Protein AF-A0ABD5ZED2-F1 (afdb_monomer_lite)

pLDDT: mean 92.8, std 7.46, range [56.94, 98.69]

Foldseek 3Di:
DPPVVVVVVVVVVVVVVVVVVVVVFVVQFVVQQVVVQVVVCVQQVPDPLFPDKHQDDDPDDWDKGFPDDDPFKTKMWIWTKMWTDSVVDTDIDIWIWIWIDGPVDIDTPDTDDDHPD

Sequence (117 aa):
MPRRSRLSVLLVALVVLAGVVYLTNGVATQRAIEHEEAYLNSQLSNATCLTSYGTTETTSRTRASVVGYGLTSRTVRVQHAYWFSTGELDADGSSEATYEVTIDSVRRVGGDSVTPC

Organism: NCBI:txid1748331

Radius of gyration: 19.84 Å; chains: 1; bounding box: 50×24×63 Å

Structure (mmCIF, N/CA/C/O backbone):
data_AF-A0ABD5ZED2-F1
#
_entry.id   AF-A0ABD5ZED2-F1
#
loop_
_atom_site.group_PDB
_atom_site.id
_atom_site.type_symbol
_atom_site.label_atom_id
_atom_site.label_alt_id
_atom_site.label_comp_id
_atom_site.label_asym_id
_atom_site.label_entity_id
_atom_site.label_seq_id
_atom_site.pdbx_PDB_ins_code
_atom_site.Cartn_x
_atom_site.Cartn_y
_atom_site.Cartn_z
_atom_site.occupancy
_atom_site.B_iso_or_equiv
_atom_site.auth_seq_id
_atom_site.auth_comp_id
_atom_site.auth_asym_id
_atom_site.auth_atom_id
_atom_site.pdbx_PDB_model_num
ATOM 1 N N . MET A 1 1 ? 31.740 9.320 -39.119 1.00 56.94 1 MET A N 1
ATOM 2 C CA . MET A 1 1 ? 31.266 10.153 -37.986 1.00 56.94 1 MET A CA 1
ATOM 3 C C . MET A 1 1 ? 32.455 10.564 -37.135 1.00 56.94 1 MET A C 1
ATOM 5 O O . MET A 1 1 ? 33.175 9.672 -36.691 1.00 56.94 1 MET A O 1
ATOM 9 N N . PRO A 1 2 ? 32.688 11.869 -36.918 1.00 68.81 2 PRO A N 1
ATOM 10 C CA . PRO A 1 2 ? 33.796 12.324 -36.091 1.00 68.81 2 PRO A CA 1
ATOM 11 C C . PRO A 1 2 ? 33.605 11.823 -34.654 1.00 68.81 2 PRO A C 1
ATOM 13 O O . PRO A 1 2 ? 32.496 11.829 -34.119 1.00 68.81 2 PRO A O 1
ATOM 16 N N . ARG A 1 3 ? 34.696 11.370 -34.031 1.00 64.19 3 ARG A N 1
ATOM 17 C CA . ARG A 1 3 ? 34.740 10.750 -32.690 1.00 64.19 3 ARG A CA 1
ATOM 18 C C . ARG A 1 3 ? 34.028 11.588 -31.613 1.00 64.19 3 ARG A C 1
ATOM 20 O O . ARG A 1 3 ? 33.457 11.031 -30.684 1.00 64.19 3 ARG A O 1
ATOM 27 N N . ARG A 1 4 ? 33.994 12.913 -31.800 1.00 66.94 4 ARG A N 1
ATOM 28 C CA . ARG A 1 4 ? 33.297 13.891 -30.950 1.00 66.94 4 ARG A CA 1
ATOM 29 C C . ARG A 1 4 ? 31.765 13.800 -31.047 1.00 66.94 4 ARG A C 1
ATOM 31 O O . ARG A 1 4 ? 31.115 13.786 -30.013 1.00 66.94 4 ARG A O 1
ATOM 38 N N . SER A 1 5 ? 31.190 13.619 -32.242 1.00 68.94 5 SER A N 1
ATOM 39 C CA . SER A 1 5 ? 29.730 13.457 -32.401 1.00 68.94 5 SER A CA 1
ATOM 40 C C . SER A 1 5 ? 29.205 12.160 -31.787 1.00 68.94 5 SER A C 1
ATOM 42 O O . SER A 1 5 ? 28.105 12.145 -31.251 1.00 68.94 5 SER A O 1
ATOM 44 N N . ARG A 1 6 ? 29.984 11.070 -31.832 1.00 76.62 6 ARG A N 1
ATOM 45 C CA . ARG A 1 6 ? 29.583 9.790 -31.218 1.00 76.62 6 ARG A CA 1
ATOM 46 C C . ARG A 1 6 ? 29.525 9.883 -29.691 1.00 76.62 6 ARG A C 1
ATOM 48 O O . ARG A 1 6 ? 28.608 9.341 -29.088 1.00 76.62 6 ARG A O 1
ATOM 55 N N . LEU A 1 7 ? 30.475 10.603 -29.093 1.00 75.88 7 LEU A N 1
ATOM 56 C CA . LEU A 1 7 ? 30.536 10.846 -27.650 1.00 75.88 7 LEU A CA 1
ATOM 57 C C . LEU A 1 7 ? 29.357 11.695 -27.163 1.00 75.88 7 LEU A C 1
ATOM 59 O O . LEU A 1 7 ? 28.728 11.333 -26.176 1.00 75.88 7 LEU A O 1
ATOM 63 N N . SER A 1 8 ? 29.006 12.766 -27.882 1.00 81.88 8 SER A N 1
ATOM 64 C CA . SER A 1 8 ? 27.855 13.608 -27.530 1.00 81.88 8 SER A CA 1
ATOM 65 C C . SER A 1 8 ? 26.527 12.849 -27.587 1.00 81.88 8 SER A C 1
ATOM 67 O O . SER A 1 8 ? 25.721 12.972 -26.672 1.00 81.88 8 SER A O 1
ATOM 69 N N . VAL A 1 9 ? 26.310 12.023 -28.617 1.00 85.56 9 VAL A N 1
ATOM 70 C CA . VAL A 1 9 ? 25.076 11.225 -28.746 1.00 85.56 9 VAL A CA 1
ATOM 71 C C . VAL A 1 9 ? 24.961 10.184 -27.629 1.00 85.56 9 VAL A C 1
ATOM 73 O O . VAL A 1 9 ? 23.892 10.035 -27.045 1.00 85.56 9 VAL A O 1
ATOM 76 N N . LEU A 1 10 ? 26.060 9.503 -27.287 1.00 90.00 10 LEU A N 1
ATOM 77 C CA . LEU A 1 10 ? 26.095 8.547 -26.173 1.00 90.00 10 LEU A CA 1
ATOM 78 C C . LEU A 1 10 ? 25.758 9.203 -24.831 1.00 90.00 10 LEU A C 1
ATOM 80 O O . LEU A 1 10 ? 25.006 8.639 -24.042 1.00 90.00 10 LEU A O 1
ATOM 84 N N . LEU A 1 11 ? 26.293 10.397 -24.581 1.00 89.31 11 LEU A N 1
ATOM 85 C CA . LEU A 1 11 ? 26.081 11.113 -23.325 1.00 89.31 11 LEU A CA 1
ATOM 86 C C . LEU A 1 11 ? 24.623 11.572 -23.186 1.00 89.31 11 LEU A C 1
ATOM 88 O O . LEU A 1 11 ? 24.019 11.379 -22.135 1.00 89.31 11 LEU A O 1
ATOM 92 N N . VAL A 1 12 ? 24.027 12.080 -24.269 1.00 91.62 12 VAL A N 1
ATOM 93 C CA . VAL A 1 12 ? 22.593 12.409 -24.307 1.00 91.62 12 VAL A CA 1
ATOM 94 C C . VAL A 1 12 ? 21.739 11.161 -24.076 1.00 91.62 12 VAL A C 1
ATOM 96 O O . VAL A 1 12 ? 20.830 11.196 -23.251 1.00 91.62 12 VAL A O 1
ATOM 99 N N . ALA A 1 13 ? 22.051 10.045 -24.740 1.00 91.31 13 ALA A N 1
ATOM 100 C CA . ALA A 1 13 ? 21.317 8.794 -2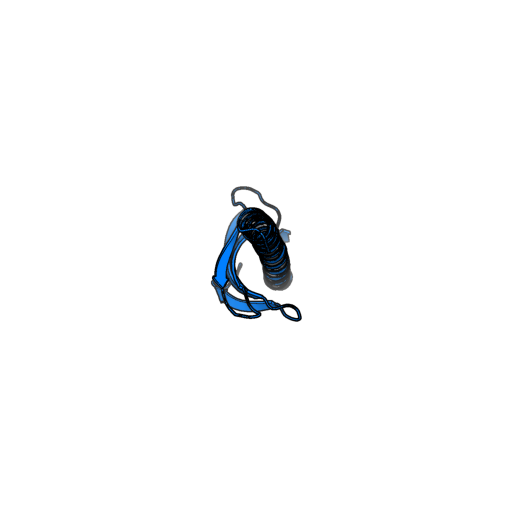4.554 1.00 91.31 13 ALA A CA 1
ATOM 101 C C . ALA A 1 13 ? 21.369 8.300 -23.096 1.00 91.31 13 ALA A C 1
ATOM 103 O O . ALA A 1 13 ? 20.345 7.889 -22.556 1.00 91.31 13 ALA A O 1
ATOM 104 N N . LEU A 1 14 ? 22.527 8.393 -22.434 1.00 92.75 14 LEU A N 1
ATOM 105 C CA . LEU A 1 14 ? 22.673 8.023 -21.022 1.00 92.75 14 LEU A CA 1
ATOM 106 C C . LEU A 1 14 ? 21.833 8.905 -20.092 1.00 92.75 14 LEU A C 1
ATOM 108 O O . LEU A 1 14 ? 21.183 8.382 -19.190 1.00 92.75 14 LEU A O 1
ATOM 112 N N . VAL A 1 15 ? 21.806 10.220 -20.324 1.00 93.56 15 VAL A N 1
ATOM 113 C CA . VAL A 1 15 ? 20.987 11.149 -19.527 1.00 93.56 15 VAL A CA 1
ATOM 114 C C . VAL A 1 15 ? 19.499 10.849 -19.700 1.00 93.56 15 VAL A C 1
ATOM 116 O O . VAL A 1 15 ? 18.766 10.797 -18.713 1.00 93.56 15 VAL A O 1
ATOM 119 N N . VAL A 1 16 ? 19.055 10.590 -20.933 1.00 93.00 16 VAL A N 1
ATOM 120 C CA . VAL A 1 16 ? 17.661 10.219 -21.211 1.00 93.00 16 VAL A CA 1
ATOM 121 C C . VAL A 1 16 ? 17.296 8.917 -20.497 1.00 93.00 16 VAL A C 1
ATOM 123 O O . VAL A 1 16 ? 16.279 8.865 -19.812 1.00 93.00 16 VAL A O 1
ATOM 126 N N . LEU A 1 17 ? 18.139 7.885 -20.591 1.00 90.25 17 LEU A N 1
ATOM 127 C CA . LEU A 1 17 ? 17.899 6.604 -19.920 1.00 90.25 17 LEU A CA 1
ATOM 128 C C . LEU A 1 17 ? 17.841 6.754 -18.395 1.00 90.25 17 LEU A C 1
ATOM 130 O O . LEU A 1 17 ? 16.932 6.214 -17.768 1.00 90.25 17 LEU A O 1
ATOM 134 N N . ALA A 1 18 ? 18.756 7.520 -17.800 1.00 89.75 18 ALA A N 1
ATOM 135 C CA . ALA A 1 18 ? 18.736 7.802 -16.366 1.00 89.75 18 ALA A CA 1
ATOM 136 C C . ALA A 1 18 ? 17.448 8.531 -15.943 1.00 89.75 18 ALA A C 1
ATOM 138 O O . ALA A 1 18 ? 16.840 8.168 -14.936 1.00 89.75 18 ALA A O 1
ATOM 139 N N . GLY A 1 19 ? 16.991 9.501 -16.741 1.00 90.62 19 GLY A N 1
ATOM 140 C CA . GLY A 1 19 ? 15.722 10.192 -16.518 1.00 90.62 19 GLY A CA 1
ATOM 141 C C . GLY A 1 19 ? 14.517 9.249 -16.571 1.00 90.62 19 GLY A C 1
ATOM 142 O O . GLY A 1 19 ? 13.669 9.284 -15.682 1.00 90.62 19 GLY A O 1
ATOM 143 N N . VAL A 1 20 ? 14.465 8.349 -17.557 1.00 88.62 20 VAL A N 1
ATOM 144 C CA . VAL A 1 20 ? 13.396 7.339 -17.669 1.00 88.62 20 VAL A CA 1
ATOM 145 C C . VAL A 1 20 ? 13.388 6.403 -16.458 1.00 88.62 20 VAL A C 1
ATOM 147 O O . VAL A 1 20 ? 12.326 6.121 -15.902 1.00 88.62 20 VAL A O 1
ATOM 150 N N . VAL A 1 21 ? 14.556 5.945 -16.000 1.00 88.56 21 VAL A N 1
ATOM 151 C CA . VAL A 1 21 ? 14.653 5.097 -14.800 1.00 88.56 21 VAL A CA 1
ATOM 152 C C . VAL A 1 21 ? 14.166 5.845 -13.558 1.00 88.56 21 VAL A C 1
ATOM 154 O O . VAL A 1 21 ? 13.376 5.298 -12.793 1.00 88.56 21 VAL A O 1
ATOM 157 N N . T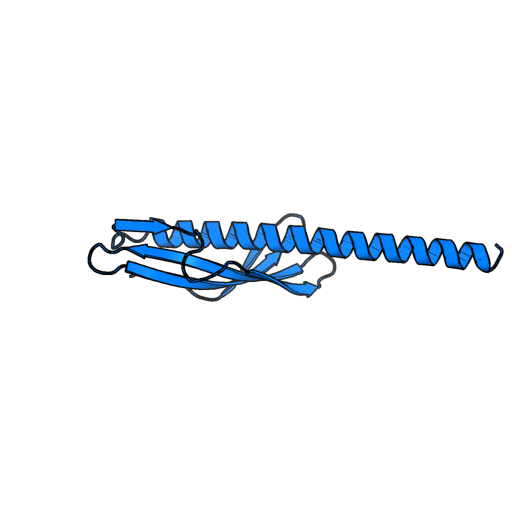YR A 1 22 ? 14.575 7.102 -13.377 1.00 90.00 22 TYR A N 1
ATOM 158 C CA . TYR A 1 22 ? 14.138 7.915 -12.243 1.00 90.00 22 TYR A CA 1
ATOM 159 C C . TYR A 1 22 ? 12.612 8.094 -12.216 1.00 90.00 22 TYR A C 1
ATOM 161 O O . TYR A 1 22 ? 11.975 7.841 -11.194 1.00 90.00 22 TYR A O 1
ATOM 169 N N . LEU A 1 23 ? 12.016 8.450 -13.358 1.00 90.44 23 LEU A N 1
ATOM 170 C CA . LEU A 1 23 ? 10.568 8.632 -13.484 1.00 90.44 23 LEU A CA 1
ATOM 171 C C . LEU A 1 23 ? 9.800 7.329 -13.240 1.00 90.44 23 LEU A C 1
ATOM 173 O O . LEU A 1 23 ? 8.836 7.312 -12.478 1.00 90.44 23 LEU A O 1
ATOM 177 N N . THR A 1 24 ? 10.236 6.225 -13.850 1.00 91.25 24 THR A N 1
ATOM 178 C CA . THR A 1 24 ? 9.565 4.924 -13.687 1.00 91.25 24 THR A CA 1
ATOM 179 C C . THR A 1 24 ? 9.648 4.407 -12.254 1.00 91.25 24 THR A C 1
ATOM 181 O O . THR A 1 24 ? 8.680 3.828 -11.765 1.00 91.25 24 THR A O 1
ATOM 184 N N . ASN A 1 25 ? 10.752 4.667 -11.549 1.00 94.62 25 ASN A N 1
ATOM 185 C CA . ASN A 1 25 ? 10.867 4.356 -10.128 1.00 94.62 25 ASN A CA 1
ATOM 186 C C . ASN A 1 25 ? 9.885 5.180 -9.285 1.00 94.62 25 ASN A C 1
ATOM 188 O O . ASN A 1 25 ? 9.210 4.601 -8.441 1.00 94.62 25 ASN A O 1
ATOM 192 N N . GLY A 1 26 ? 9.760 6.486 -9.547 1.00 95.44 26 GLY A N 1
ATOM 193 C CA . GLY A 1 26 ? 8.806 7.356 -8.852 1.00 95.44 26 GLY A CA 1
ATOM 194 C C . GLY A 1 26 ? 7.351 6.911 -9.031 1.00 95.44 26 GLY A C 1
ATOM 195 O O . GLY A 1 26 ? 6.601 6.806 -8.060 1.00 95.44 26 GLY A O 1
ATOM 196 N N . VAL A 1 27 ? 6.967 6.562 -10.264 1.00 95.38 27 VAL A N 1
ATOM 197 C CA . VAL A 1 27 ? 5.629 6.021 -10.562 1.00 95.38 27 VAL A CA 1
ATOM 198 C C . VAL A 1 27 ? 5.405 4.687 -9.850 1.00 95.38 27 VAL A C 1
ATOM 200 O O . VAL A 1 27 ? 4.343 4.474 -9.271 1.00 95.38 27 VAL A O 1
ATOM 203 N N . ALA A 1 28 ? 6.399 3.793 -9.853 1.00 97.12 28 ALA A N 1
ATOM 204 C CA . ALA A 1 28 ? 6.281 2.511 -9.169 1.00 97.12 28 ALA A CA 1
ATOM 205 C C . ALA A 1 28 ? 6.115 2.682 -7.652 1.00 97.12 28 ALA A C 1
ATOM 207 O O . ALA A 1 28 ? 5.264 2.023 -7.057 1.00 97.12 28 ALA A 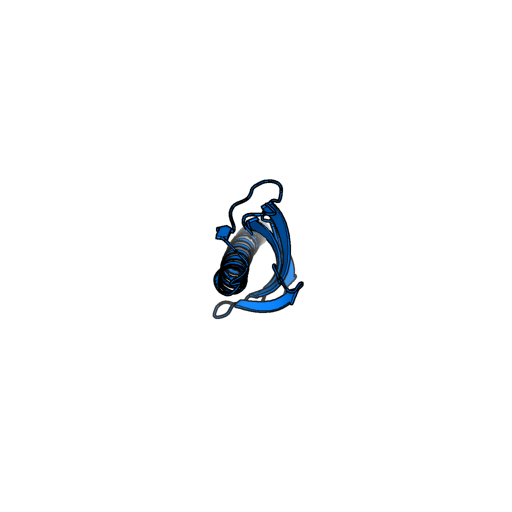O 1
ATOM 208 N N . THR A 1 29 ? 6.884 3.583 -7.031 1.00 98.19 29 THR A N 1
ATOM 209 C CA . THR A 1 29 ? 6.756 3.871 -5.597 1.00 98.19 29 THR A CA 1
ATOM 210 C C . THR A 1 29 ? 5.402 4.463 -5.244 1.00 98.19 29 THR A C 1
ATOM 212 O O . THR A 1 29 ? 4.796 4.015 -4.278 1.00 98.19 29 THR A O 1
ATOM 215 N N . GLN A 1 30 ? 4.899 5.402 -6.050 1.00 97.75 30 GLN A N 1
ATOM 216 C CA . GLN A 1 30 ? 3.600 6.030 -5.820 1.00 97.75 30 GLN A CA 1
ATOM 217 C C . GLN A 1 30 ? 2.467 5.002 -5.888 1.00 97.75 30 GLN A C 1
ATOM 219 O O . GLN A 1 30 ? 1.675 4.886 -4.959 1.00 97.75 30 GLN A O 1
ATOM 224 N N . ARG A 1 31 ? 2.448 4.180 -6.944 1.00 98.06 31 ARG A N 1
ATOM 225 C CA . ARG A 1 31 ? 1.443 3.121 -7.102 1.00 98.06 31 ARG A CA 1
ATOM 226 C C . ARG A 1 31 ? 1.495 2.095 -5.970 1.00 98.06 31 ARG A C 1
ATOM 228 O O . ARG A 1 31 ? 0.459 1.605 -5.541 1.00 98.06 31 ARG A O 1
ATOM 235 N N . ALA A 1 32 ? 2.687 1.748 -5.486 1.00 98.44 32 ALA A N 1
ATOM 236 C CA . ALA A 1 32 ? 2.820 0.829 -4.359 1.00 98.44 32 ALA A CA 1
ATOM 237 C C . ALA A 1 32 ? 2.284 1.438 -3.049 1.00 98.44 32 ALA A C 1
ATOM 239 O O . ALA A 1 32 ? 1.632 0.728 -2.289 1.00 98.44 32 ALA A O 1
ATOM 240 N N . ILE A 1 33 ? 2.518 2.735 -2.805 1.00 98.44 33 ILE A N 1
ATOM 241 C CA . ILE A 1 33 ? 1.966 3.463 -1.649 1.00 98.44 33 ILE A CA 1
ATOM 242 C C . ILE A 1 33 ? 0.437 3.462 -1.696 1.00 98.44 33 ILE A C 1
ATOM 244 O O . ILE A 1 33 ? -0.188 3.048 -0.728 1.00 98.44 33 ILE A O 1
ATOM 248 N N . GLU A 1 34 ? -0.155 3.839 -2.832 1.00 98.19 34 GLU A N 1
ATOM 249 C CA . GLU A 1 34 ? -1.615 3.869 -3.014 1.00 98.19 34 GLU A CA 1
ATOM 250 C C . GLU A 1 34 ? -2.256 2.494 -2.771 1.00 98.19 34 GLU A C 1
ATOM 252 O O . GLU A 1 34 ? -3.327 2.387 -2.173 1.00 98.19 34 GLU A O 1
ATOM 257 N N . HIS A 1 35 ? -1.589 1.419 -3.199 1.00 98.25 35 HIS A N 1
ATOM 258 C CA . HIS A 1 35 ? -2.067 0.060 -2.957 1.00 98.25 35 HIS A CA 1
ATOM 259 C C . HIS A 1 35 ? -1.946 -0.377 -1.490 1.00 98.25 35 HIS A C 1
ATOM 261 O O . HIS A 1 35 ? -2.852 -1.055 -1.004 1.00 98.25 35 HIS A O 1
ATOM 267 N N . GLU A 1 36 ? -0.878 0.001 -0.780 1.00 98.38 36 GLU A N 1
ATOM 268 C CA . GLU A 1 36 ? -0.779 -0.276 0.661 1.00 98.38 36 GLU A CA 1
ATOM 269 C C . GLU A 1 36 ? -1.806 0.538 1.449 1.00 98.38 36 GLU A C 1
ATOM 271 O O . GLU A 1 36 ? -2.460 -0.002 2.337 1.00 98.38 36 GLU A O 1
ATOM 276 N N . GLU A 1 37 ? -2.037 1.797 1.078 1.00 98.12 37 GLU A N 1
ATOM 277 C CA . GLU A 1 37 ? -3.084 2.620 1.677 1.00 98.12 37 GLU A CA 1
ATOM 278 C C . GLU A 1 37 ? -4.477 2.004 1.474 1.00 98.12 37 GLU A C 1
ATOM 280 O O . GLU A 1 37 ? -5.276 1.934 2.410 1.00 98.12 37 GLU A O 1
ATOM 285 N N . ALA A 1 38 ? -4.777 1.503 0.271 1.00 97.81 38 ALA A N 1
ATOM 286 C CA . ALA A 1 38 ? -6.032 0.806 -0.002 1.00 97.81 38 ALA A CA 1
ATOM 287 C C . ALA A 1 38 ? -6.168 -0.490 0.818 1.00 97.81 38 ALA A C 1
ATOM 289 O O . ALA A 1 38 ? -7.248 -0.784 1.336 1.00 97.81 38 ALA A O 1
ATOM 290 N N . TYR A 1 39 ? -5.079 -1.251 0.972 1.00 97.12 39 TYR A N 1
ATOM 291 C CA . TYR A 1 39 ? -5.043 -2.436 1.830 1.00 97.12 39 TYR A CA 1
ATOM 292 C C . TYR A 1 39 ? -5.334 -2.077 3.293 1.00 97.12 39 TYR A C 1
ATOM 294 O O . TYR A 1 39 ? -6.221 -2.683 3.895 1.00 97.12 39 TYR A O 1
ATOM 302 N N . LEU A 1 40 ? -4.659 -1.065 3.841 1.00 97.19 40 LEU A N 1
ATOM 303 C CA . LEU A 1 40 ? -4.868 -0.591 5.210 1.00 97.19 40 LEU A CA 1
ATOM 304 C C . LEU A 1 40 ? -6.302 -0.116 5.431 1.00 97.19 40 LEU A C 1
ATOM 306 O O . LEU A 1 40 ? -6.947 -0.547 6.384 1.00 97.19 40 LEU A O 1
ATOM 310 N N . ASN A 1 41 ? -6.832 0.698 4.517 1.00 97.00 41 ASN A N 1
ATOM 311 C CA . ASN A 1 41 ? -8.226 1.129 4.562 1.00 97.00 41 ASN A CA 1
ATOM 312 C C . ASN A 1 41 ? -9.180 -0.069 4.569 1.00 97.00 41 ASN A C 1
ATOM 314 O O . ASN A 1 41 ? -10.124 -0.099 5.355 1.00 97.00 41 ASN A O 1
ATOM 318 N N . SER A 1 42 ? -8.926 -1.086 3.743 1.00 95.62 42 SER A N 1
ATOM 319 C CA . SER A 1 42 ? -9.745 -2.297 3.719 1.00 95.62 42 SER A CA 1
ATOM 320 C C . SER A 1 42 ? -9.639 -3.115 5.008 1.00 95.62 42 SER A C 1
ATOM 322 O O . SER A 1 42 ? -10.640 -3.696 5.413 1.00 95.62 42 SER A O 1
ATOM 324 N N . GLN A 1 43 ? -8.469 -3.214 5.641 1.00 95.44 43 GLN A N 1
ATOM 325 C CA . GLN A 1 43 ? -8.329 -3.961 6.897 1.00 95.44 43 GLN A CA 1
ATOM 326 C C . GLN A 1 43 ? -8.997 -3.219 8.058 1.00 95.44 43 GLN A C 1
ATOM 328 O O . GLN A 1 43 ? -9.791 -3.803 8.791 1.00 95.44 43 GLN A O 1
ATOM 333 N N . LEU A 1 44 ? -8.723 -1.920 8.193 1.00 95.88 44 LEU A N 1
ATOM 334 C CA . LEU A 1 44 ? -9.201 -1.110 9.313 1.00 95.88 44 LEU A CA 1
ATOM 335 C C . LEU A 1 44 ? -10.710 -0.840 9.231 1.00 95.88 44 LEU A C 1
ATOM 337 O O . LEU A 1 44 ? -11.394 -0.933 10.243 1.00 95.88 44 LEU A O 1
ATOM 341 N N . SER A 1 45 ? -11.265 -0.591 8.039 1.00 95.81 45 SER A N 1
ATOM 342 C CA . SER A 1 45 ? -12.719 -0.390 7.879 1.00 95.81 45 SER A CA 1
ATOM 343 C C . SER A 1 45 ? -13.555 -1.626 8.214 1.00 95.81 45 SER A C 1
ATOM 345 O O . SER A 1 45 ? -14.704 -1.495 8.631 1.00 95.81 45 SER A O 1
ATOM 347 N N . ASN A 1 46 ? -12.990 -2.822 8.042 1.00 94.38 46 ASN A N 1
ATOM 348 C CA . ASN A 1 46 ? -13.666 -4.079 8.353 1.00 94.38 46 ASN A CA 1
ATOM 349 C C . ASN A 1 46 ? -13.561 -4.468 9.837 1.00 94.38 46 ASN A C 1
ATOM 351 O O . ASN A 1 46 ? -14.220 -5.417 10.266 1.00 94.38 46 ASN A O 1
ATOM 355 N N . ALA A 1 47 ? -12.755 -3.761 10.630 1.00 94.56 47 ALA A N 1
ATOM 356 C CA . ALA A 1 47 ? -12.562 -4.060 12.039 1.00 94.56 47 ALA A CA 1
ATOM 357 C C . ALA A 1 47 ? -13.651 -3.404 12.900 1.00 94.56 47 ALA A C 1
ATOM 359 O O . ALA A 1 47 ? -13.628 -2.207 13.175 1.00 94.56 47 ALA A O 1
ATOM 360 N N . THR A 1 48 ? -14.595 -4.209 13.389 1.00 94.50 48 THR A N 1
ATOM 361 C CA . THR A 1 48 ? -15.738 -3.728 14.189 1.00 94.50 48 THR A CA 1
ATOM 362 C C . THR A 1 48 ? -15.358 -3.220 15.580 1.00 94.50 48 THR A C 1
ATOM 364 O O . THR A 1 48 ? -16.180 -2.596 16.243 1.00 94.50 48 THR A O 1
ATOM 367 N N . CYS A 1 49 ? -14.145 -3.520 16.050 1.00 94.31 49 CYS A N 1
ATOM 368 C CA . CYS A 1 49 ? -13.622 -3.026 17.324 1.00 94.31 49 CYS A CA 1
ATOM 369 C C . CYS A 1 49 ? -13.183 -1.555 17.261 1.00 94.31 49 CYS A C 1
ATOM 371 O O . CYS A 1 49 ? -12.912 -0.960 18.302 1.00 94.31 49 CYS A O 1
ATOM 373 N N . LEU A 1 50 ? -13.076 -0.980 16.059 1.00 96.19 50 LEU A N 1
ATOM 374 C CA . LEU A 1 50 ? -12.596 0.379 15.871 1.00 96.19 50 LEU A CA 1
ATOM 375 C C . LEU A 1 50 ? -13.745 1.383 15.900 1.00 96.19 50 LEU A C 1
ATOM 377 O O . LEU A 1 50 ? -14.780 1.198 15.263 1.00 96.19 50 LEU A O 1
ATOM 381 N N . THR A 1 51 ? -13.529 2.487 16.605 1.00 96.56 51 THR A N 1
ATOM 382 C CA . THR A 1 51 ? -14.417 3.655 16.600 1.00 96.56 51 THR A CA 1
ATOM 383 C C . THR A 1 51 ? -13.979 4.681 15.558 1.00 96.56 51 THR A C 1
ATOM 385 O O . THR A 1 51 ? -14.813 5.389 14.997 1.00 96.56 51 THR A O 1
ATOM 388 N N . SER A 1 52 ? -12.675 4.759 15.275 1.00 96.62 52 SER A N 1
ATOM 389 C CA . SER A 1 52 ? -12.104 5.580 14.205 1.00 96.62 52 SER A CA 1
ATOM 390 C C . SER A 1 52 ? -10.747 5.041 13.750 1.00 96.62 52 SER A C 1
ATOM 392 O O . SER A 1 52 ? -10.096 4.281 14.468 1.00 96.62 52 SER A O 1
ATOM 394 N N . TYR A 1 53 ? -10.330 5.417 12.542 1.00 97.00 53 TYR A N 1
ATOM 395 C CA . TYR A 1 53 ? -9.035 5.046 11.979 1.00 97.00 53 TYR A CA 1
ATOM 396 C C . TYR A 1 53 ? -8.587 6.043 10.907 1.00 97.00 53 TYR A C 1
ATOM 398 O O . TYR A 1 53 ? -9.392 6.823 10.390 1.00 97.00 53 TYR A O 1
ATOM 406 N N . GLY A 1 54 ? -7.311 5.967 10.529 1.00 96.38 54 GLY A N 1
ATOM 407 C CA . GLY A 1 54 ? -6.782 6.689 9.381 1.00 96.38 54 GLY A CA 1
ATOM 408 C C . GLY A 1 54 ? -5.426 6.176 8.907 1.00 96.38 54 GLY A C 1
ATOM 409 O O . GLY A 1 54 ? -4.739 5.420 9.589 1.00 96.38 54 GLY A O 1
ATOM 410 N N . THR A 1 55 ? -5.048 6.601 7.706 1.00 96.56 55 THR A N 1
ATOM 411 C CA . THR A 1 55 ? -3.785 6.262 7.023 1.00 96.56 55 THR A CA 1
ATOM 412 C C . THR A 1 55 ? -2.828 7.455 6.940 1.00 96.56 55 THR A C 1
ATOM 414 O O . THR A 1 55 ? -1.765 7.381 6.331 1.00 96.56 55 THR A O 1
ATOM 417 N N . THR A 1 56 ? -3.194 8.581 7.552 1.00 94.12 56 THR A N 1
ATOM 418 C CA . THR A 1 56 ? -2.373 9.792 7.582 1.00 94.12 56 THR A CA 1
ATOM 419 C C . THR A 1 56 ? -1.197 9.640 8.537 1.00 94.12 56 THR A C 1
ATOM 421 O O . THR A 1 56 ? -1.337 9.061 9.613 1.00 94.12 56 THR A O 1
ATOM 424 N N . GLU A 1 57 ? -0.059 10.234 8.184 1.00 91.94 57 GLU A N 1
ATOM 425 C CA . GLU A 1 57 ? 1.120 10.268 9.050 1.00 91.94 57 GLU A CA 1
ATOM 426 C C . GLU A 1 57 ? 0.838 11.017 10.360 1.00 91.94 57 GLU A C 1
ATOM 428 O O . GLU A 1 57 ? 0.380 12.161 10.356 1.00 91.94 57 GLU A O 1
ATOM 433 N N . THR A 1 58 ? 1.158 10.369 11.477 1.00 89.38 58 THR A N 1
ATOM 434 C CA . THR A 1 58 ? 1.125 10.943 12.827 1.00 89.38 58 THR A CA 1
ATOM 435 C C . THR A 1 58 ? 2.540 10.894 13.407 1.00 89.38 58 THR A C 1
ATOM 437 O O . THR A 1 58 ? 3.351 11.796 13.191 1.00 89.38 58 THR A O 1
ATOM 440 N N . THR A 1 59 ? 2.878 9.804 14.091 1.00 87.50 59 THR A N 1
ATOM 441 C CA . THR A 1 59 ? 4.207 9.514 14.640 1.00 87.50 59 THR A CA 1
ATOM 442 C C . THR A 1 59 ? 5.083 8.752 13.644 1.00 87.50 59 THR A C 1
ATOM 444 O O . THR A 1 59 ? 6.294 8.978 13.573 1.00 87.50 59 THR A O 1
ATOM 447 N N . SER A 1 60 ? 4.467 7.891 12.833 1.00 87.19 60 SER A N 1
ATOM 448 C CA . SER A 1 60 ? 5.119 7.143 11.756 1.00 87.19 60 SER A CA 1
ATOM 449 C C . SER A 1 60 ? 5.039 7.883 10.421 1.00 87.19 60 SER A C 1
ATOM 451 O O . SER A 1 60 ? 4.123 8.670 10.189 1.00 87.19 60 SER A O 1
ATOM 453 N N . ARG A 1 61 ? 6.000 7.616 9.525 1.00 90.56 61 ARG A N 1
ATOM 454 C CA . ARG A 1 61 ? 6.040 8.195 8.172 1.00 90.56 61 ARG A CA 1
ATOM 455 C C . ARG A 1 61 ? 5.851 7.130 7.105 1.00 90.56 61 ARG A C 1
ATOM 457 O O . ARG A 1 61 ? 6.358 6.019 7.249 1.00 90.56 61 ARG A O 1
ATOM 464 N N . THR A 1 62 ? 5.227 7.514 6.004 1.00 94.88 62 THR A N 1
ATOM 465 C CA . THR A 1 62 ? 5.115 6.710 4.798 1.00 94.88 62 THR A CA 1
ATOM 466 C C . THR A 1 62 ? 6.386 6.850 3.967 1.00 94.88 62 THR A C 1
ATOM 468 O O . THR A 1 62 ? 6.906 7.940 3.716 1.00 94.88 62 THR A O 1
ATOM 471 N N . ARG A 1 63 ? 6.951 5.713 3.562 1.00 96.50 63 ARG A N 1
ATOM 472 C CA . ARG A 1 63 ? 8.179 5.629 2.768 1.00 96.50 63 ARG A CA 1
ATOM 473 C C . ARG A 1 63 ? 8.054 4.498 1.768 1.00 96.50 63 ARG A C 1
ATOM 475 O O . ARG A 1 63 ? 7.559 3.428 2.095 1.00 96.50 63 ARG A O 1
ATOM 482 N N . ALA A 1 64 ? 8.591 4.694 0.572 1.00 97.62 64 ALA A N 1
ATOM 483 C CA . ALA A 1 64 ? 8.711 3.625 -0.403 1.00 97.62 64 ALA A CA 1
ATOM 484 C C . ALA A 1 64 ? 10.060 3.681 -1.109 1.00 97.62 64 ALA A C 1
ATOM 486 O O . ALA A 1 64 ? 10.611 4.755 -1.354 1.00 97.62 64 ALA A O 1
ATOM 487 N N . SER A 1 65 ? 10.599 2.513 -1.441 1.00 97.81 65 SER A N 1
ATOM 488 C CA . SER A 1 65 ? 11.842 2.403 -2.194 1.00 97.81 65 SER A CA 1
ATOM 489 C C . SER A 1 65 ? 11.816 1.206 -3.133 1.00 97.81 65 SER A C 1
ATOM 491 O O . SER A 1 65 ? 11.305 0.132 -2.810 1.00 97.81 65 SER A O 1
ATOM 493 N N . VAL A 1 66 ? 12.377 1.392 -4.328 1.00 97.69 66 VAL A N 1
ATOM 494 C CA . VAL A 1 66 ? 12.608 0.291 -5.265 1.00 97.69 66 VAL A CA 1
ATOM 495 C C . VAL A 1 66 ? 13.778 -0.540 -4.743 1.00 97.69 66 VAL A C 1
ATOM 497 O O . VAL A 1 66 ? 14.900 -0.046 -4.649 1.00 97.69 66 VAL A O 1
ATOM 500 N N . VAL A 1 67 ? 13.515 -1.806 -4.426 1.00 97.56 67 VAL A N 1
ATOM 501 C CA . VAL A 1 67 ? 14.497 -2.774 -3.908 1.00 97.56 67 VAL A CA 1
ATOM 502 C C . VAL A 1 67 ? 14.883 -3.837 -4.940 1.00 97.56 67 VAL A C 1
ATOM 504 O O . VAL A 1 67 ? 15.837 -4.579 -4.726 1.00 97.56 67 VAL A O 1
ATOM 507 N N . GLY A 1 68 ? 14.172 -3.910 -6.070 1.00 95.56 68 GLY A N 1
ATOM 508 C CA . GLY A 1 68 ? 14.446 -4.867 -7.141 1.00 95.56 68 GLY A CA 1
ATOM 509 C C . GLY A 1 68 ? 14.031 -4.358 -8.519 1.00 95.56 68 GLY A C 1
ATOM 510 O O . GLY A 1 68 ? 13.041 -3.637 -8.662 1.00 95.56 68 GLY A O 1
ATOM 511 N N . TYR A 1 69 ? 14.795 -4.755 -9.538 1.00 95.00 69 TYR A N 1
ATOM 512 C CA . TYR A 1 69 ? 14.578 -4.379 -10.934 1.00 95.00 69 TYR A CA 1
ATOM 513 C C . TYR A 1 69 ? 14.352 -5.629 -11.783 1.00 95.00 69 TYR A C 1
ATOM 515 O O . TYR A 1 69 ? 15.245 -6.461 -11.924 1.00 95.00 69 TYR A O 1
ATOM 523 N N . GLY A 1 70 ? 13.166 -5.735 -12.374 1.00 90.56 70 GLY A N 1
ATOM 524 C CA . GLY A 1 70 ? 12.886 -6.632 -13.488 1.00 90.56 70 GLY A CA 1
ATOM 525 C C . GLY A 1 70 ? 12.934 -5.891 -14.825 1.00 90.56 70 GLY A C 1
ATOM 526 O O . GLY A 1 70 ? 13.011 -4.659 -14.880 1.00 90.56 70 GLY A O 1
ATOM 527 N N . LEU A 1 71 ? 12.846 -6.645 -15.924 1.00 86.62 71 LEU A N 1
ATOM 528 C CA . LEU A 1 71 ? 12.762 -6.075 -17.277 1.00 86.62 71 LEU A CA 1
ATOM 529 C C . LEU A 1 71 ? 11.539 -5.159 -17.428 1.00 86.62 71 LEU A C 1
ATOM 531 O O . LEU A 1 71 ? 11.647 -4.066 -17.976 1.00 86.62 71 LEU A O 1
ATOM 535 N N . THR A 1 72 ? 10.396 -5.594 -16.898 1.00 88.56 72 THR A N 1
ATOM 536 C CA . THR A 1 72 ? 9.107 -4.884 -16.961 1.00 88.56 72 THR A CA 1
ATOM 537 C C . THR A 1 72 ? 8.487 -4.642 -15.585 1.00 88.56 72 THR A C 1
ATOM 539 O O . THR A 1 72 ? 7.412 -4.050 -15.493 1.00 88.56 72 THR A O 1
ATOM 542 N N . SER A 1 73 ? 9.154 -5.087 -14.518 1.00 94.81 73 SER A N 1
ATOM 543 C CA . SER A 1 73 ? 8.673 -4.967 -13.145 1.00 94.81 73 SER A CA 1
ATOM 544 C C . SER A 1 73 ? 9.647 -4.207 -12.247 1.00 94.81 73 SER A C 1
ATOM 546 O O . SER A 1 73 ? 10.853 -4.095 -12.506 1.00 94.81 73 SER A O 1
ATOM 548 N N . ARG A 1 74 ? 9.109 -3.654 -11.167 1.00 97.38 74 ARG A N 1
ATOM 549 C CA . ARG A 1 74 ? 9.847 -3.076 -10.047 1.00 97.38 74 ARG A CA 1
ATOM 550 C C . ARG A 1 74 ? 9.348 -3.730 -8.775 1.00 97.38 74 ARG A C 1
ATOM 552 O O . ARG A 1 74 ? 8.144 -3.797 -8.548 1.00 97.38 74 ARG A O 1
ATOM 559 N N . THR A 1 75 ? 10.270 -4.187 -7.943 1.00 98.19 75 THR A N 1
ATOM 560 C CA . THR A 1 75 ? 9.940 -4.614 -6.585 1.00 98.19 75 THR A CA 1
ATOM 561 C C . THR A 1 75 ? 10.084 -3.405 -5.679 1.00 98.19 75 THR A C 1
ATOM 563 O O . THR A 1 75 ? 11.173 -2.836 -5.583 1.00 98.19 75 THR A O 1
ATOM 566 N N . VAL A 1 76 ? 8.998 -2.999 -5.033 1.00 98.69 76 VAL A N 1
ATOM 567 C CA . VAL A 1 76 ? 8.941 -1.826 -4.162 1.00 98.69 76 VAL A CA 1
ATOM 568 C C . VAL A 1 76 ? 8.661 -2.277 -2.740 1.00 98.69 76 VAL A C 1
ATOM 570 O O . VAL A 1 76 ? 7.692 -2.991 -2.504 1.00 98.69 76 VAL A O 1
ATOM 573 N N . ARG A 1 77 ? 9.492 -1.849 -1.791 1.00 98.50 77 ARG A N 1
ATOM 574 C CA . ARG A 1 77 ? 9.184 -1.957 -0.366 1.00 98.50 77 ARG A CA 1
ATOM 575 C C . ARG A 1 77 ? 8.479 -0.683 0.077 1.00 98.50 77 ARG A C 1
ATOM 577 O O . ARG A 1 77 ? 8.969 0.405 -0.217 1.00 98.50 77 ARG A O 1
ATOM 584 N N . VAL A 1 78 ? 7.360 -0.834 0.768 1.00 98.56 78 VAL A N 1
ATOM 585 C CA . VAL A 1 78 ? 6.537 0.248 1.305 1.00 98.56 78 VAL A CA 1
ATOM 586 C C . VAL A 1 78 ? 6.479 0.092 2.816 1.00 98.56 78 VAL A C 1
ATOM 588 O O . VAL A 1 78 ? 6.222 -0.998 3.315 1.00 98.56 78 VAL A O 1
ATOM 591 N N . GLN A 1 79 ? 6.728 1.186 3.521 1.00 97.94 79 GLN A N 1
ATOM 592 C CA . GLN A 1 79 ? 6.335 1.382 4.905 1.00 97.94 79 GLN A CA 1
ATOM 593 C C . GLN A 1 79 ? 5.203 2.409 4.895 1.00 97.94 79 GLN A C 1
ATOM 595 O O . GLN A 1 79 ? 5.403 3.491 4.344 1.00 97.94 79 GLN A O 1
ATOM 600 N N . HIS A 1 80 ? 4.034 2.094 5.448 1.00 97.75 80 HIS A N 1
ATOM 601 C CA . HIS A 1 80 ? 2.891 3.013 5.440 1.00 97.75 80 HIS A CA 1
ATOM 602 C C . HIS A 1 80 ? 2.344 3.227 6.846 1.00 97.75 80 HIS A C 1
ATOM 604 O O . HIS A 1 80 ? 2.011 2.262 7.541 1.00 97.75 80 HIS A O 1
ATOM 610 N N . ALA A 1 81 ? 2.252 4.492 7.257 1.00 97.12 81 ALA A N 1
ATOM 611 C CA . ALA A 1 81 ? 1.704 4.866 8.554 1.00 97.12 81 ALA A CA 1
ATOM 612 C C . ALA A 1 81 ? 0.191 4.610 8.608 1.00 97.12 81 ALA A C 1
ATOM 614 O O . ALA A 1 81 ? -0.511 4.750 7.606 1.00 97.12 81 ALA A O 1
ATOM 615 N N . TYR A 1 82 ? -0.306 4.236 9.778 1.00 96.19 82 TYR A N 1
ATOM 616 C CA . TYR A 1 82 ? -1.733 4.182 10.065 1.00 96.19 82 TYR A CA 1
ATOM 617 C C . TYR A 1 82 ? -1.970 4.405 11.553 1.00 96.19 82 TYR A C 1
ATOM 619 O O . TYR A 1 82 ? -1.061 4.261 12.367 1.00 96.19 82 TYR A O 1
ATOM 627 N N . TRP A 1 83 ? -3.200 4.733 11.909 1.00 95.94 83 TRP A N 1
ATOM 628 C CA . TRP A 1 83 ? -3.625 4.894 13.289 1.00 95.94 83 TRP A CA 1
ATOM 629 C C . TRP A 1 83 ? -5.056 4.399 13.454 1.00 95.94 83 TRP A C 1
ATOM 631 O O . TRP A 1 83 ? -5.827 4.336 12.490 1.00 95.94 83 TRP A O 1
ATOM 641 N N . PHE A 1 84 ? -5.408 4.020 14.675 1.00 95.50 84 PHE A N 1
ATOM 642 C CA . PHE A 1 84 ? -6.760 3.606 15.017 1.00 95.50 84 PHE A CA 1
ATOM 643 C C . PHE A 1 84 ? -7.100 3.910 16.472 1.00 95.50 84 PHE A C 1
ATOM 645 O O . PHE A 1 84 ? -6.223 4.026 17.326 1.00 95.50 84 PHE A O 1
ATOM 652 N N . SER A 1 85 ? -8.400 3.996 16.738 1.00 95.44 85 SER A N 1
ATOM 653 C CA . SER A 1 85 ? -8.972 4.110 18.072 1.00 95.44 85 SER A CA 1
ATOM 654 C C . SER A 1 85 ? -10.010 3.020 18.289 1.00 95.44 85 SER A C 1
ATOM 656 O O . SER A 1 85 ? -10.835 2.753 17.414 1.00 95.44 85 SER A O 1
ATOM 658 N N . THR A 1 86 ? -10.001 2.418 19.473 1.00 94.75 86 THR A N 1
ATOM 659 C CA . THR A 1 86 ? -11.049 1.499 19.958 1.00 94.75 86 THR A CA 1
ATOM 660 C C . THR A 1 86 ? -12.012 2.188 20.933 1.00 94.75 86 THR A C 1
ATOM 662 O O . THR A 1 86 ? -12.929 1.563 21.454 1.00 94.75 86 THR A O 1
ATOM 665 N N . GLY A 1 87 ? -11.806 3.481 21.215 1.00 93.19 87 GLY A N 1
ATOM 666 C CA . GLY A 1 87 ? -12.486 4.217 22.287 1.00 93.19 87 GLY A CA 1
ATOM 667 C C . GLY A 1 87 ? -11.851 4.037 23.673 1.00 93.19 87 GLY A C 1
ATOM 668 O O . GLY A 1 87 ? -11.958 4.938 24.500 1.00 93.19 87 GLY A O 1
ATOM 669 N N . GLU A 1 88 ? -11.152 2.925 23.913 1.00 93.31 88 GLU A N 1
ATOM 670 C CA . GLU A 1 88 ? -10.356 2.691 25.132 1.00 93.31 88 GLU A CA 1
ATOM 671 C C . GLU A 1 88 ? -8.854 2.899 24.898 1.00 93.31 88 GLU A C 1
ATOM 673 O O . GLU A 1 88 ? -8.119 3.277 25.811 1.00 93.31 88 GLU A O 1
ATOM 678 N N . LEU A 1 89 ? -8.406 2.652 23.666 1.00 93.25 89 LEU A N 1
ATOM 679 C CA . LEU A 1 89 ? -7.020 2.757 23.235 1.00 93.25 89 LEU A CA 1
ATOM 680 C C . LEU A 1 89 ? -6.941 3.508 21.912 1.00 93.25 89 LEU A C 1
ATOM 682 O O . LEU A 1 89 ? -7.641 3.150 20.963 1.00 93.25 89 LEU A O 1
ATOM 686 N N . ASP A 1 90 ? -6.009 4.452 21.854 1.00 93.56 90 ASP A N 1
ATOM 687 C CA . ASP A 1 90 ? -5.505 5.048 20.624 1.00 93.56 90 ASP A CA 1
ATOM 688 C C . ASP A 1 90 ? -4.112 4.486 20.337 1.00 93.56 90 ASP A C 1
ATOM 690 O O . ASP A 1 90 ? -3.256 4.425 21.226 1.00 93.56 90 ASP A O 1
ATOM 694 N N . ALA A 1 91 ? -3.888 4.058 19.100 1.00 92.56 91 ALA A N 1
ATOM 695 C CA . ALA A 1 91 ? -2.621 3.491 18.676 1.00 92.56 91 ALA A CA 1
ATOM 696 C C . ALA A 1 91 ? -2.232 3.989 17.285 1.00 92.56 91 ALA A C 1
ATOM 698 O O . ALA A 1 91 ? -3.054 4.056 16.372 1.00 92.56 91 ALA A O 1
ATOM 699 N N . ASP A 1 92 ? -0.941 4.263 17.127 1.00 93.12 92 ASP A N 1
ATOM 700 C CA . ASP A 1 92 ? -0.301 4.490 15.839 1.00 93.12 92 ASP A CA 1
ATOM 701 C C . ASP A 1 92 ? 0.552 3.273 15.474 1.00 93.12 92 ASP A C 1
ATOM 703 O O . ASP A 1 92 ? 1.195 2.657 16.329 1.00 93.12 92 ASP A O 1
ATOM 707 N N . GLY A 1 93 ? 0.603 2.957 14.188 1.00 92.00 93 GLY A N 1
ATOM 708 C CA . GLY A 1 93 ? 1.402 1.876 13.642 1.00 92.00 93 GLY A CA 1
ATOM 709 C C . GLY A 1 93 ? 2.015 2.226 12.293 1.00 92.00 93 GLY A C 1
ATOM 710 O O . GLY A 1 93 ? 1.739 3.255 11.671 1.00 92.00 93 GLY A O 1
ATOM 711 N N . SER A 1 94 ? 2.869 1.325 11.829 1.00 95.19 94 SER A N 1
ATOM 712 C CA . SER A 1 94 ? 3.381 1.333 10.467 1.00 95.19 94 SER A CA 1
ATOM 713 C C . SER A 1 94 ? 3.316 -0.079 9.920 1.00 95.19 94 SER A C 1
ATOM 715 O O . SER A 1 94 ? 3.801 -1.007 10.561 1.00 95.19 94 SER A O 1
ATOM 717 N N . SER A 1 95 ? 2.736 -0.235 8.740 1.00 96.69 95 SER A N 1
ATOM 718 C CA . SER A 1 95 ? 2.792 -1.489 7.994 1.00 96.69 95 SER A CA 1
ATOM 719 C C . SER A 1 95 ? 4.076 -1.553 7.186 1.00 96.69 95 SER A C 1
ATOM 721 O O . SER A 1 95 ? 4.532 -0.522 6.689 1.00 96.69 95 SER A O 1
ATOM 723 N N . GLU A 1 96 ? 4.641 -2.748 7.020 1.00 97.62 96 GLU A N 1
ATOM 724 C CA . GLU A 1 96 ? 5.667 -3.007 6.016 1.00 97.62 96 GLU A CA 1
ATOM 725 C C . GL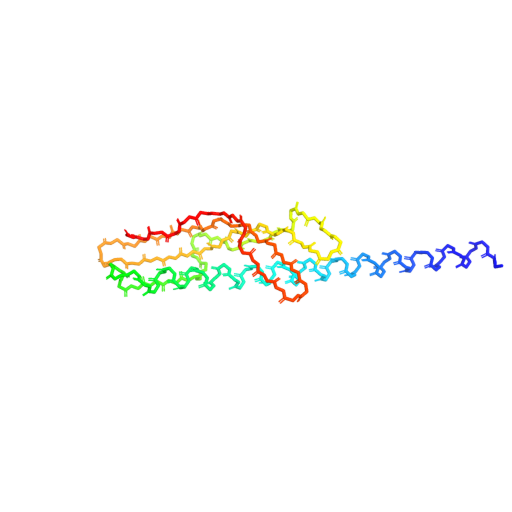U A 1 96 ? 5.176 -4.023 4.987 1.00 97.62 96 GLU A C 1
ATOM 727 O O . GLU A 1 96 ? 4.674 -5.100 5.312 1.00 97.62 96 GLU A O 1
ATOM 732 N N . ALA A 1 97 ? 5.345 -3.686 3.712 1.00 98.50 97 ALA A N 1
ATOM 733 C CA . ALA A 1 97 ? 4.905 -4.511 2.603 1.00 98.50 97 ALA A CA 1
ATOM 734 C C . ALA A 1 97 ? 5.859 -4.446 1.418 1.00 98.50 97 ALA A C 1
ATOM 736 O O . ALA A 1 97 ? 6.605 -3.490 1.216 1.00 98.50 97 ALA A O 1
ATOM 737 N N . THR A 1 98 ? 5.840 -5.498 0.608 1.00 98.56 98 THR A N 1
ATOM 738 C CA . THR A 1 98 ? 6.561 -5.558 -0.659 1.00 98.56 98 THR A CA 1
ATOM 739 C C . THR A 1 98 ? 5.574 -5.773 -1.793 1.00 98.56 98 THR A C 1
ATOM 741 O O . THR A 1 98 ? 4.737 -6.678 -1.750 1.00 98.56 98 THR A O 1
ATOM 744 N N . TYR A 1 99 ? 5.716 -4.957 -2.829 1.00 98.56 99 TYR A N 1
ATOM 745 C CA . TYR A 1 99 ? 4.897 -4.964 -4.025 1.00 98.56 99 TYR A CA 1
ATOM 746 C C . TYR A 1 99 ? 5.736 -5.278 -5.252 1.00 98.56 99 TYR A C 1
ATOM 748 O O . TYR A 1 99 ? 6.848 -4.777 -5.410 1.00 98.56 99 TYR A O 1
ATOM 756 N N . GLU A 1 100 ? 5.179 -6.078 -6.149 1.00 98.19 100 GLU A N 1
ATOM 757 C CA . GLU A 1 100 ? 5.617 -6.135 -7.534 1.00 98.19 100 GLU A CA 1
ATOM 758 C C . GLU A 1 100 ? 4.744 -5.182 -8.350 1.00 98.19 100 GLU A C 1
ATOM 760 O O . GLU A 1 100 ? 3.519 -5.319 -8.384 1.00 98.19 100 GLU A O 1
ATOM 765 N N . VAL A 1 101 ? 5.381 -4.207 -8.993 1.00 98.25 101 VAL A N 1
ATOM 766 C CA . VAL A 1 101 ? 4.727 -3.193 -9.816 1.00 98.25 101 VAL A CA 1
ATOM 767 C C . VAL A 1 101 ? 5.154 -3.386 -11.260 1.00 98.25 101 VAL A C 1
ATOM 769 O O . VAL A 1 101 ? 6.344 -3.354 -11.571 1.00 98.25 101 VAL A O 1
ATOM 772 N N . THR A 1 102 ? 4.186 -3.576 -12.143 1.00 95.81 102 THR A N 1
ATOM 773 C CA . THR A 1 102 ? 4.369 -3.588 -13.595 1.00 95.81 102 THR A CA 1
ATOM 774 C C . THR A 1 102 ? 3.685 -2.366 -14.205 1.00 95.81 102 THR A C 1
ATOM 776 O O . THR A 1 102 ? 3.134 -1.521 -13.497 1.00 95.81 102 THR A O 1
ATOM 779 N N . ILE A 1 103 ? 3.715 -2.249 -15.533 1.00 91.31 103 ILE A N 1
ATOM 780 C CA . ILE A 1 103 ? 2.964 -1.199 -16.223 1.00 91.31 103 ILE A CA 1
ATOM 781 C C . ILE A 1 103 ? 1.449 -1.350 -16.007 1.00 91.31 103 ILE A C 1
ATOM 783 O O . ILE A 1 103 ? 0.780 -0.357 -15.729 1.00 91.31 103 ILE A O 1
ATOM 787 N N . ASP A 1 104 ? 0.937 -2.581 -15.972 1.00 94.25 104 ASP A N 1
ATOM 788 C CA . ASP A 1 104 ? -0.506 -2.849 -15.940 1.00 94.25 104 ASP A CA 1
ATOM 789 C C . ASP A 1 104 ? -1.031 -3.241 -14.554 1.00 94.25 104 ASP A C 1
ATOM 791 O O . ASP A 1 104 ? -2.229 -3.161 -14.298 1.00 94.25 104 ASP A O 1
ATOM 795 N N . SER A 1 105 ? -0.160 -3.650 -13.629 1.00 96.50 105 SER A N 1
ATOM 796 C CA . SER A 1 105 ? -0.585 -4.224 -12.349 1.00 96.50 105 SER A CA 1
ATOM 797 C C . SER A 1 105 ? 0.306 -3.839 -11.175 1.00 96.50 105 SER A C 1
ATOM 799 O O . SER A 1 105 ? 1.490 -3.540 -11.325 1.00 96.50 105 SER A O 1
ATOM 801 N N . VAL A 1 106 ? -0.283 -3.883 -9.983 1.00 98.31 106 VAL A N 1
ATOM 802 C CA . VAL A 1 106 ? 0.409 -3.773 -8.698 1.00 98.31 106 VAL A CA 1
ATOM 803 C C . VAL A 1 106 ? -0.075 -4.930 -7.843 1.00 98.31 106 VAL A C 1
ATOM 805 O O . VAL A 1 106 ? -1.279 -5.125 -7.677 1.00 98.31 106 VAL A O 1
ATOM 808 N N . ARG A 1 107 ? 0.854 -5.727 -7.326 1.00 97.94 107 ARG A N 1
ATOM 809 C CA . ARG A 1 107 ? 0.530 -6.928 -6.559 1.00 97.94 107 ARG A CA 1
ATOM 810 C C . ARG A 1 107 ? 1.348 -6.971 -5.285 1.00 97.94 107 ARG A C 1
ATOM 812 O O . ARG A 1 107 ? 2.574 -6.918 -5.342 1.00 97.94 107 ARG A O 1
ATOM 819 N N . ARG A 1 108 ? 0.674 -7.115 -4.144 1.00 97.62 108 ARG A N 1
ATOM 820 C CA . ARG A 1 108 ? 1.332 -7.376 -2.861 1.00 97.62 108 ARG A CA 1
ATOM 821 C C . ARG A 1 108 ? 1.935 -8.779 -2.905 1.00 97.62 108 ARG A C 1
ATOM 823 O O . ARG A 1 108 ? 1.224 -9.748 -3.161 1.00 97.62 108 ARG A O 1
ATOM 830 N N . VAL A 1 109 ? 3.246 -8.886 -2.716 1.00 97.44 109 VAL A N 1
ATOM 831 C CA . VAL A 1 109 ? 3.986 -10.163 -2.763 1.00 97.44 109 VAL A CA 1
ATOM 832 C C . VAL A 1 109 ? 4.480 -10.615 -1.392 1.00 97.44 109 VAL A C 1
ATOM 834 O O . VAL A 1 109 ? 4.873 -11.766 -1.236 1.00 97.44 109 VAL A O 1
ATOM 837 N N . GLY A 1 110 ? 4.440 -9.729 -0.399 1.00 97.31 110 GLY A N 1
ATOM 838 C CA . GLY A 1 110 ? 4.7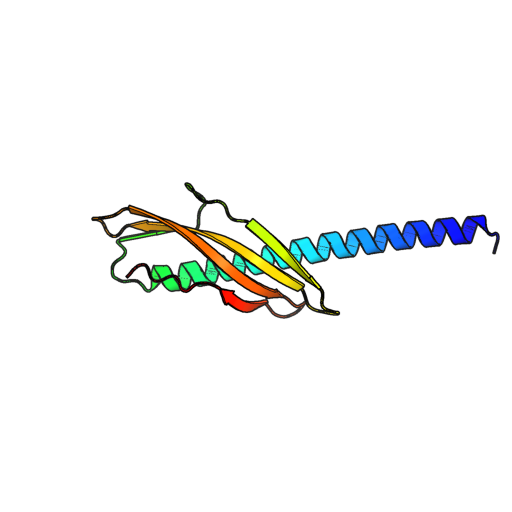71 -10.029 0.989 1.00 97.31 110 GLY A CA 1
ATOM 839 C C . GLY A 1 110 ? 4.560 -8.811 1.880 1.00 97.31 110 GLY A C 1
ATOM 840 O O . GLY A 1 110 ? 4.306 -7.716 1.379 1.00 97.31 110 GLY A O 1
ATOM 841 N N . GLY A 1 111 ? 4.674 -9.008 3.188 1.00 96.44 111 GLY A N 1
ATOM 842 C CA . GLY A 1 111 ? 4.486 -7.961 4.186 1.00 96.44 111 GLY A CA 1
ATOM 843 C C . GLY A 1 111 ? 3.623 -8.407 5.350 1.00 96.44 111 GLY A C 1
ATOM 844 O O . GLY A 1 111 ? 3.039 -9.492 5.320 1.00 96.44 111 GLY A O 1
ATOM 845 N N . ASP A 1 112 ? 3.498 -7.524 6.324 1.00 95.44 112 ASP A N 1
ATOM 846 C CA . ASP A 1 112 ? 2.819 -7.802 7.582 1.00 95.44 112 ASP A CA 1
ATOM 847 C C . ASP A 1 112 ? 1.298 -7.875 7.403 1.00 95.44 112 ASP A C 1
ATOM 849 O O . ASP A 1 112 ? 0.721 -7.275 6.488 1.00 95.44 112 ASP A O 1
ATOM 853 N N . SER A 1 113 ? 0.627 -8.618 8.277 1.00 91.25 113 SER A N 1
ATOM 854 C CA . SER A 1 113 ? -0.826 -8.551 8.427 1.00 91.25 113 SER A CA 1
ATOM 855 C C . SER A 1 113 ? -1.179 -7.445 9.417 1.00 91.25 113 SER A C 1
ATOM 857 O O . SER A 1 113 ? -0.619 -7.408 10.512 1.00 91.25 113 SER A O 1
ATOM 859 N N .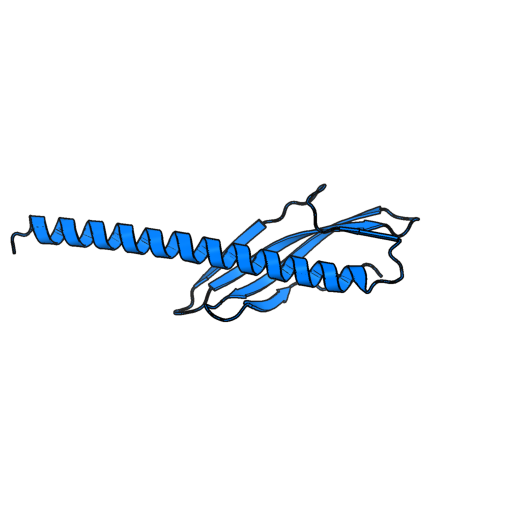 VAL A 1 114 ? -2.118 -6.570 9.054 1.00 91.06 114 VAL A N 1
ATOM 860 C CA . VAL A 1 114 ? -2.620 -5.529 9.959 1.00 91.06 114 VAL A CA 1
ATOM 861 C C . VAL A 1 114 ? -3.957 -5.992 10.512 1.00 91.06 114 VAL A C 1
ATOM 863 O O . VAL A 1 114 ? -4.940 -6.078 9.782 1.00 91.06 114 VAL A O 1
ATOM 866 N N . THR A 1 115 ? -3.964 -6.308 11.802 1.00 85.38 115 THR A N 1
ATOM 867 C CA . THR A 1 115 ? -5.118 -6.835 12.533 1.00 85.38 115 THR A CA 1
ATOM 868 C C . THR A 1 115 ? -5.257 -6.003 13.812 1.00 85.38 115 THR A C 1
ATOM 870 O O . THR A 1 115 ? -4.502 -6.228 14.757 1.00 85.38 115 THR A O 1
ATOM 873 N N . PRO A 1 116 ? -6.114 -4.965 13.824 1.00 79.00 116 PRO A N 1
ATOM 874 C CA . PRO A 1 116 ? -6.274 -4.069 14.979 1.00 79.00 116 PRO A CA 1
ATOM 875 C C . PRO A 1 116 ? -6.956 -4.761 16.175 1.00 79.00 116 PRO A C 1
ATOM 877 O O . PRO A 1 116 ? -6.818 -4.328 17.317 1.00 79.00 116 PRO A O 1
ATOM 880 N N . CYS A 1 117 ? -7.675 -5.837 15.868 1.00 81.75 117 CYS A N 1
ATOM 881 C CA . CYS A 1 117 ? -8.275 -6.868 16.695 1.00 81.75 117 CYS A CA 1
ATOM 882 C C . CYS A 1 117 ? -8.501 -8.074 15.758 1.00 81.75 117 CYS A C 1
ATOM 884 O O . CYS A 1 117 ? -8.444 -9.213 16.254 1.00 81.75 117 CYS A O 1
#

Secondary structure (DSSP, 8-state):
--HHHHHHHHHHHHHHHHHHHHHHHHHHHHHHHHHHHHHHHHHHHT-TT-SEEE-S-SSS--EEEEEEE-SS-EEEEEEEEEEEE-SS-EEEEEEEEEEEE-SS-EEEEEE------